Protein AF-A0A7Y6XBG7-F1 (afdb_monomer_lite)

Structure (mmCIF, N/CA/C/O backbone):
data_AF-A0A7Y6XBG7-F1
#
_entry.id   AF-A0A7Y6XBG7-F1
#
loop_
_atom_site.group_PDB
_atom_site.id
_atom_site.type_symbol
_atom_site.label_atom_id
_atom_site.label_alt_id
_atom_site.label_comp_id
_atom_site.label_asym_id
_atom_site.label_entity_id
_atom_site.label_seq_id
_atom_site.pdbx_PDB_ins_code
_atom_site.Cartn_x
_atom_site.Cartn_y
_atom_site.Cartn_z
_atom_site.occupancy
_atom_site.B_iso_or_equiv
_atom_site.auth_seq_id
_atom_site.auth_comp_id
_atom_site.auth_asym_id
_atom_site.auth_atom_id
_atom_site.pdbx_PDB_model_num
ATOM 1 N N . MET A 1 1 ? -19.300 14.140 -10.649 1.00 55.00 1 MET A N 1
ATOM 2 C CA . MET A 1 1 ? -18.555 13.019 -11.259 1.00 55.00 1 MET A CA 1
ATOM 3 C C . MET A 1 1 ? -18.905 11.752 -10.493 1.00 55.00 1 MET A C 1
ATOM 5 O O . MET A 1 1 ? -18.605 11.688 -9.307 1.00 55.00 1 MET A O 1
ATOM 9 N N . ARG A 1 2 ? -19.622 10.800 -11.103 1.00 57.06 2 ARG A N 1
ATOM 10 C CA . ARG A 1 2 ? -19.825 9.472 -10.503 1.00 57.06 2 ARG A CA 1
ATOM 11 C C . ARG A 1 2 ? -18.623 8.604 -10.895 1.00 57.06 2 ARG A C 1
ATOM 13 O O . ARG A 1 2 ? -18.318 8.563 -12.086 1.00 57.06 2 ARG A O 1
ATOM 20 N N . PRO A 1 3 ? -17.932 7.937 -9.958 1.00 61.00 3 PRO A N 1
ATOM 21 C CA . PRO A 1 3 ? -16.960 6.909 -10.319 1.00 61.00 3 PRO A CA 1
ATOM 22 C C . PRO A 1 3 ? -17.656 5.866 -11.211 1.00 61.00 3 PRO A C 1
ATOM 24 O O . PRO A 1 3 ? -18.660 5.295 -10.794 1.00 61.00 3 PRO A O 1
ATOM 27 N N . GLY A 1 4 ? -17.182 5.680 -12.448 1.00 60.94 4 GLY A N 1
ATOM 28 C CA . GLY A 1 4 ? -17.752 4.723 -13.411 1.00 60.94 4 GLY A CA 1
ATOM 29 C C . GLY A 1 4 ? -18.438 5.318 -14.648 1.00 60.94 4 GLY A C 1
ATOM 30 O O . GLY A 1 4 ? -18.855 4.556 -15.514 1.00 60.94 4 GLY A O 1
ATOM 31 N N . ASP A 1 5 ? -18.536 6.644 -14.777 1.00 70.06 5 ASP A N 1
ATOM 32 C CA . ASP A 1 5 ? -18.908 7.264 -16.055 1.00 70.06 5 ASP A CA 1
ATOM 33 C C . ASP A 1 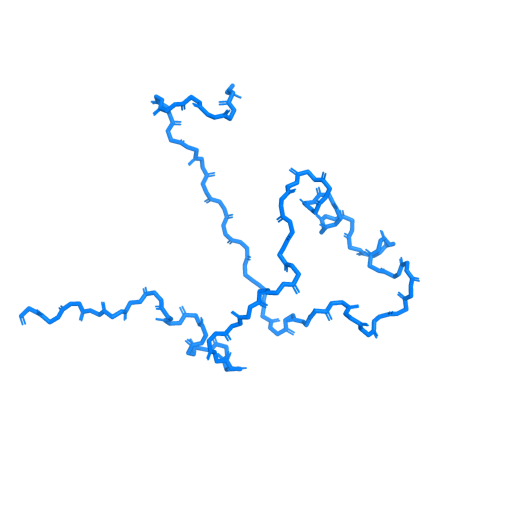5 ? -17.705 7.239 -17.016 1.00 70.06 5 ASP A C 1
ATOM 35 O O . ASP A 1 5 ? -16.727 7.960 -16.825 1.00 70.06 5 ASP A O 1
ATOM 39 N N . ALA A 1 6 ? -17.766 6.375 -18.032 1.00 69.44 6 ALA A N 1
ATOM 40 C CA . ALA A 1 6 ? -16.689 6.164 -19.002 1.00 69.44 6 ALA A CA 1
ATOM 41 C C . ALA A 1 6 ? -16.452 7.363 -19.941 1.00 69.44 6 ALA A C 1
ATOM 43 O O . ALA A 1 6 ? -15.462 7.377 -20.671 1.00 69.44 6 ALA A O 1
ATOM 44 N N . SER A 1 7 ? -17.346 8.359 -19.942 1.00 82.00 7 SER A N 1
ATOM 45 C CA . SER A 1 7 ? -17.260 9.523 -20.833 1.00 82.00 7 SER A CA 1
ATOM 46 C C . SER A 1 7 ? -16.159 10.516 -20.447 1.00 82.00 7 SER A C 1
ATOM 48 O O . SER A 1 7 ? -15.699 11.277 -21.296 1.00 82.00 7 SER A O 1
ATOM 50 N N . THR A 1 8 ? -15.710 10.507 -19.187 1.00 82.75 8 THR A N 1
ATOM 51 C CA . THR A 1 8 ? -14.572 11.311 -18.723 1.00 82.75 8 THR A CA 1
ATOM 52 C C . THR A 1 8 ? -13.593 10.412 -17.973 1.00 82.75 8 THR A C 1
ATOM 54 O O . THR A 1 8 ? -13.948 9.891 -16.912 1.00 82.75 8 THR A O 1
ATOM 57 N N . PRO A 1 9 ? -12.361 10.219 -18.476 1.00 83.50 9 PRO A N 1
ATOM 58 C CA . PRO A 1 9 ? -11.391 9.377 -17.794 1.00 83.50 9 PRO A CA 1
ATOM 59 C C . PRO A 1 9 ? -11.076 9.940 -16.396 1.00 83.50 9 PRO A C 1
ATOM 61 O O . PRO A 1 9 ? -10.965 11.159 -16.229 1.00 83.50 9 PRO A O 1
ATOM 64 N N . PRO A 1 10 ? -10.935 9.082 -15.372 1.00 87.69 10 PRO A N 1
ATOM 65 C CA . PRO A 1 10 ? -10.565 9.531 -14.040 1.00 87.69 10 PRO A CA 1
ATOM 66 C C . PRO A 1 10 ? -9.115 10.022 -14.010 1.00 87.69 10 PRO A C 1
ATOM 68 O O . PRO A 1 10 ? -8.251 9.520 -14.728 1.00 87.69 10 PRO A O 1
ATOM 71 N N . ASN A 1 11 ? -8.830 10.956 -13.105 1.00 90.44 11 ASN A N 1
ATOM 72 C CA . ASN A 1 11 ? -7.452 11.291 -12.763 1.00 90.44 11 ASN A CA 1
ATOM 73 C C . ASN A 1 11 ? -6.832 10.140 -11.962 1.00 90.44 11 ASN A C 1
ATOM 75 O O . ASN A 1 11 ? -7.431 9.663 -10.996 1.00 90.44 11 ASN A O 1
ATOM 79 N N . LEU A 1 12 ? -5.624 9.720 -12.338 1.00 91.19 12 LEU A N 1
ATOM 80 C CA . LEU A 1 12 ? -4.880 8.671 -11.643 1.00 91.19 12 LEU A CA 1
ATOM 81 C C . LEU A 1 12 ? -3.716 9.284 -10.860 1.00 91.19 12 LEU A C 1
ATOM 83 O O . LEU A 1 12 ? -2.855 9.946 -11.434 1.00 91.19 12 LEU A O 1
ATOM 87 N N . LEU A 1 13 ? -3.675 9.033 -9.550 1.00 94.00 13 LEU A N 1
ATOM 88 C CA . LEU A 1 13 ? -2.558 9.384 -8.674 1.00 94.00 13 LEU A CA 1
ATOM 89 C C . LEU A 1 13 ? -1.923 8.099 -8.139 1.00 94.00 13 LEU A C 1
ATOM 91 O O . LEU A 1 13 ? -2.581 7.318 -7.455 1.00 94.00 13 LEU A O 1
ATOM 95 N N . ILE A 1 14 ? -0.637 7.901 -8.423 1.00 94.38 14 ILE A N 1
ATOM 96 C CA . ILE A 1 14 ? 0.139 6.762 -7.926 1.00 94.38 14 ILE A CA 1
ATOM 97 C C . ILE A 1 14 ? 1.112 7.272 -6.863 1.00 94.38 14 ILE A C 1
ATOM 99 O O . ILE A 1 14 ? 2.000 8.070 -7.157 1.00 94.38 14 ILE A O 1
ATOM 103 N N . ILE A 1 15 ? 0.955 6.798 -5.627 1.00 94.31 15 ILE A N 1
ATOM 104 C CA . ILE A 1 15 ? 1.851 7.118 -4.511 1.00 94.31 15 ILE A CA 1
ATOM 105 C C . ILE A 1 15 ? 2.760 5.915 -4.267 1.00 94.31 15 ILE A C 1
ATOM 107 O O . ILE A 1 15 ? 2.288 4.828 -3.938 1.00 94.31 15 ILE A O 1
ATOM 111 N N . LEU A 1 16 ? 4.070 6.118 -4.407 1.00 92.56 16 LEU A N 1
ATOM 112 C CA . LEU A 1 16 ? 5.090 5.109 -4.132 1.00 92.56 16 LEU A CA 1
ATOM 113 C C . LEU A 1 16 ? 5.962 5.571 -2.971 1.00 92.56 16 LEU A C 1
ATOM 115 O O . LEU A 1 16 ? 6.535 6.660 -3.000 1.00 92.56 16 LEU A O 1
ATOM 119 N N . THR A 1 17 ? 6.100 4.725 -1.959 1.00 91.94 17 THR A N 1
ATOM 120 C CA . THR A 1 17 ? 6.942 4.998 -0.797 1.00 91.94 17 THR A CA 1
ATOM 121 C C . THR A 1 17 ? 8.239 4.202 -0.887 1.00 91.94 17 THR A C 1
ATOM 123 O O . THR A 1 17 ? 8.263 3.014 -1.207 1.00 91.94 17 THR A O 1
ATOM 126 N N . ASN A 1 18 ? 9.363 4.857 -0.599 1.00 91.44 18 ASN A N 1
ATOM 127 C CA . ASN A 1 18 ? 10.654 4.179 -0.573 1.00 91.44 18 ASN A CA 1
ATOM 128 C C . ASN A 1 18 ? 10.840 3.445 0.759 1.00 91.44 18 ASN A C 1
ATOM 130 O O . ASN A 1 18 ? 10.701 4.041 1.826 1.00 91.44 18 ASN A O 1
ATOM 134 N N . ARG A 1 19 ? 11.233 2.166 0.686 1.00 89.38 19 ARG A N 1
ATOM 135 C CA . ARG A 1 19 ? 11.579 1.312 1.841 1.00 89.38 19 ARG A CA 1
ATOM 136 C C . ARG A 1 19 ? 10.450 1.090 2.862 1.00 89.38 19 ARG A C 1
ATOM 138 O O . ARG A 1 19 ? 10.726 0.691 3.992 1.00 89.38 19 ARG A O 1
ATOM 145 N N . GLN A 1 20 ? 9.189 1.319 2.497 1.00 90.94 20 GLN A N 1
ATOM 146 C CA . GLN A 1 20 ? 8.074 1.007 3.388 1.00 90.94 20 GLN A CA 1
ATOM 147 C C . GLN A 1 20 ? 7.929 -0.511 3.555 1.00 90.94 20 GLN A C 1
ATOM 149 O O . GLN A 1 20 ? 7.924 -1.265 2.585 1.00 90.94 20 GLN A O 1
ATOM 154 N N . ARG A 1 21 ? 7.780 -0.956 4.806 1.00 88.62 21 ARG A N 1
ATOM 155 C CA . ARG A 1 21 ? 7.486 -2.352 5.157 1.00 88.62 21 ARG A CA 1
ATOM 156 C C . ARG A 1 21 ? 5.997 -2.549 5.418 1.00 88.62 21 ARG A C 1
ATOM 158 O O . ARG A 1 21 ? 5.309 -1.621 5.841 1.00 88.62 21 ARG A O 1
ATOM 165 N N . ARG A 1 22 ? 5.523 -3.789 5.277 1.00 88.12 22 ARG A N 1
ATOM 166 C CA . ARG A 1 22 ? 4.186 -4.172 5.748 1.00 88.12 22 ARG A CA 1
ATOM 167 C C . ARG A 1 22 ? 4.086 -3.984 7.267 1.00 88.12 22 ARG A C 1
ATOM 169 O O . ARG A 1 22 ? 5.027 -4.300 7.994 1.00 88.12 22 ARG A O 1
ATOM 176 N N . LEU A 1 23 ? 2.921 -3.563 7.755 1.00 85.12 23 LEU A N 1
ATOM 177 C CA . LEU A 1 23 ? 2.649 -3.265 9.172 1.00 85.12 23 LEU A CA 1
ATOM 178 C C . LEU A 1 23 ? 2.624 -4.501 10.108 1.00 85.12 23 LEU A C 1
ATOM 180 O O . LEU A 1 23 ? 2.240 -4.395 11.263 1.00 85.12 23 LEU A O 1
ATOM 184 N N . ARG A 1 24 ? 3.079 -5.678 9.650 1.00 82.31 24 ARG A N 1
ATOM 185 C CA . ARG A 1 24 ? 2.959 -6.987 10.331 1.00 82.31 24 ARG A CA 1
ATOM 186 C C . ARG A 1 24 ? 3.535 -7.030 11.758 1.00 82.31 24 ARG A C 1
ATOM 188 O O . ARG A 1 24 ? 3.057 -7.810 12.567 1.00 82.31 24 ARG A O 1
ATOM 195 N N . HIS A 1 25 ? 4.578 -6.253 12.042 1.00 85.06 25 HIS A N 1
ATOM 196 C CA . HIS A 1 25 ? 5.331 -6.308 13.306 1.00 85.06 25 HIS A CA 1
ATOM 197 C C . HIS A 1 25 ? 5.263 -4.993 14.089 1.00 85.06 25 HIS A C 1
ATOM 199 O O . HIS A 1 25 ? 6.228 -4.609 14.749 1.00 85.06 25 HIS A O 1
ATOM 205 N N . TRP A 1 26 ? 4.172 -4.246 13.935 1.00 88.00 26 TRP A N 1
ATOM 206 C CA . TRP A 1 26 ? 3.937 -3.023 14.695 1.00 88.00 26 TRP A CA 1
ATOM 207 C C . TRP A 1 26 ? 3.100 -3.339 15.940 1.00 88.00 26 TRP A C 1
ATOM 209 O O . TRP A 1 26 ? 2.301 -4.277 15.903 1.00 88.00 26 TRP A O 1
ATOM 219 N N . PRO A 1 27 ? 3.257 -2.569 17.032 1.00 92.00 27 PRO A N 1
ATOM 220 C CA . PRO A 1 27 ? 2.307 -2.593 18.135 1.00 92.00 27 PRO A CA 1
ATOM 221 C C . PRO A 1 27 ? 0.876 -2.390 17.626 1.00 92.00 27 PRO A C 1
ATOM 223 O O . PRO A 1 27 ? 0.637 -1.585 16.721 1.00 92.00 27 PRO A O 1
ATOM 226 N N . GLN A 1 28 ? -0.069 -3.122 18.209 1.00 90.19 28 GLN A N 1
ATOM 227 C CA . GLN A 1 28 ? -1.481 -3.023 17.853 1.00 90.19 28 GLN A CA 1
ATOM 228 C C . GLN A 1 28 ? -1.987 -1.588 18.066 1.00 90.19 28 GLN A C 1
ATOM 230 O O . GLN A 1 28 ? -1.672 -0.965 19.077 1.00 90.19 28 GLN A O 1
ATOM 235 N N . GLY A 1 29 ? -2.754 -1.049 17.115 1.00 89.62 29 GLY A N 1
ATOM 236 C CA . GLY A 1 29 ? -3.298 0.311 17.201 1.00 89.62 29 GLY A CA 1
ATOM 237 C C . GLY A 1 29 ? -2.341 1.418 16.741 1.00 89.62 29 GLY A C 1
ATOM 238 O O . GLY A 1 29 ? -2.774 2.552 16.540 1.00 89.62 29 GLY A O 1
ATOM 239 N N . LEU A 1 30 ? -1.043 1.133 16.563 1.00 89.25 30 LEU A N 1
ATOM 240 C CA . LEU A 1 30 ? -0.055 2.170 16.246 1.00 89.25 30 LEU A CA 1
ATOM 241 C C . LEU A 1 30 ? -0.269 2.752 14.839 1.00 89.25 30 LEU A C 1
ATOM 243 O O . LEU A 1 30 ? -0.108 3.951 14.622 1.00 89.25 30 LEU A O 1
ATOM 247 N N . ALA A 1 31 ? -0.649 1.916 13.873 1.00 87.94 31 ALA A N 1
ATOM 248 C CA . ALA A 1 31 ? -0.926 2.380 12.517 1.00 87.94 31 ALA A CA 1
ATOM 249 C C . ALA A 1 31 ? -2.214 3.212 12.457 1.00 87.94 31 ALA A C 1
ATOM 251 O O . ALA A 1 31 ? -2.292 4.179 11.706 1.00 87.94 31 ALA A O 1
ATOM 252 N N . GLU A 1 32 ? -3.216 2.849 13.250 1.00 90.19 32 GLU A N 1
ATOM 253 C CA . GLU A 1 32 ? -4.495 3.544 13.351 1.00 90.19 32 GLU A CA 1
ATOM 254 C C . GLU A 1 32 ? -4.325 4.935 13.967 1.00 90.19 32 GLU A C 1
ATOM 256 O O . GLU A 1 32 ? -4.933 5.897 13.504 1.00 90.19 32 GLU A O 1
ATOM 261 N N . GLN A 1 33 ? -3.442 5.053 14.961 1.00 93.56 33 GLN A N 1
ATOM 262 C CA . GLN A 1 33 ? -3.156 6.313 15.649 1.00 93.56 33 GLN A CA 1
ATOM 263 C C . GLN A 1 33 ? -2.273 7.260 14.828 1.00 93.56 33 GLN A C 1
ATOM 265 O O . GLN A 1 33 ? -2.482 8.471 14.854 1.00 93.56 33 GLN A O 1
ATOM 270 N N . HIS A 1 34 ? -1.279 6.729 14.107 1.00 93.94 34 HIS A N 1
ATOM 271 C CA . HIS A 1 34 ? -0.230 7.555 13.497 1.00 93.94 34 HIS A CA 1
ATOM 272 C C . HIS A 1 34 ? -0.283 7.652 11.970 1.00 93.94 34 HIS A C 1
ATOM 274 O O . HIS A 1 34 ? 0.402 8.504 11.405 1.00 93.94 34 HIS A O 1
ATOM 280 N N . LEU A 1 35 ? -1.076 6.822 11.283 1.00 93.50 35 LEU A N 1
ATOM 281 C CA . LEU A 1 35 ? -1.185 6.830 9.818 1.00 93.50 35 LEU A CA 1
ATOM 282 C C . LEU A 1 35 ? -2.628 7.123 9.354 1.00 93.50 35 LEU A C 1
ATOM 284 O O . LEU A 1 35 ? -3.198 6.330 8.601 1.00 93.50 35 LEU A O 1
ATOM 288 N N . PRO A 1 36 ? -3.235 8.263 9.744 1.00 94.44 36 PRO A N 1
ATOM 289 C CA . PRO A 1 36 ? -4.651 8.540 9.487 1.00 94.44 36 PRO A CA 1
ATOM 290 C C . PRO A 1 36 ? -5.004 8.548 7.993 1.00 94.44 36 PRO A C 1
ATOM 292 O O . PRO A 1 36 ? -6.035 8.008 7.601 1.00 94.44 36 PRO A O 1
ATOM 295 N N . SER A 1 37 ? -4.129 9.074 7.129 1.00 94.62 37 SER A N 1
ATOM 296 C CA . SER A 1 37 ? -4.350 9.055 5.676 1.00 94.62 37 SER A CA 1
ATOM 297 C C . SER A 1 37 ? -4.289 7.641 5.093 1.00 94.62 37 SER A C 1
ATOM 299 O O . SER A 1 37 ? -5.045 7.321 4.182 1.00 94.62 37 SER A O 1
ATOM 301 N N . PHE A 1 38 ? -3.421 6.776 5.631 1.00 92.50 38 PHE A N 1
ATOM 302 C CA . PHE A 1 38 ? -3.350 5.375 5.212 1.00 92.50 38 PHE A CA 1
ATOM 303 C C . PHE A 1 38 ? -4.631 4.630 5.599 1.00 92.50 38 PHE A C 1
ATOM 305 O O . PHE A 1 38 ? -5.196 3.920 4.773 1.00 92.50 38 PHE A O 1
ATOM 312 N N . GLN A 1 39 ? -5.130 4.859 6.818 1.00 92.62 39 GLN A N 1
ATOM 313 C CA . GLN A 1 39 ? -6.405 4.298 7.271 1.00 92.62 39 GLN A CA 1
ATOM 314 C C . GLN A 1 39 ? -7.581 4.802 6.438 1.00 92.62 39 GLN A C 1
ATOM 316 O O . GLN A 1 39 ? -8.455 4.024 6.067 1.00 92.62 39 GLN A O 1
ATOM 321 N N . HIS A 1 40 ? -7.592 6.090 6.087 1.00 94.94 40 HIS A N 1
ATOM 322 C CA . HIS A 1 40 ? -8.631 6.648 5.231 1.00 94.94 40 HIS A CA 1
ATOM 323 C C . HIS A 1 40 ? -8.660 5.967 3.855 1.00 94.94 40 HIS A C 1
ATOM 325 O O . HIS A 1 40 ? -9.735 5.602 3.383 1.00 94.94 40 HIS A O 1
ATOM 331 N N . LEU A 1 41 ? -7.495 5.737 3.238 1.00 94.25 41 LEU A N 1
ATOM 332 C CA . LEU A 1 41 ? -7.397 5.019 1.963 1.00 94.25 41 LEU A CA 1
ATOM 333 C C . LEU A 1 41 ? -7.827 3.550 2.089 1.00 94.25 41 LEU A C 1
ATOM 335 O O . LEU A 1 41 ? -8.559 3.061 1.233 1.00 94.25 41 LEU A O 1
ATOM 339 N N . ALA A 1 42 ? -7.413 2.863 3.156 1.00 92.12 42 ALA A N 1
ATOM 340 C CA . ALA A 1 42 ? -7.763 1.463 3.390 1.00 92.12 42 ALA A CA 1
ATOM 341 C C . ALA A 1 42 ? -9.273 1.263 3.617 1.00 92.12 42 ALA A C 1
ATOM 343 O O . ALA A 1 42 ? -9.845 0.311 3.091 1.00 92.12 42 ALA A O 1
ATOM 344 N N . SER A 1 43 ? -9.925 2.170 4.354 1.00 94.44 43 SER A N 1
ATOM 345 C CA . SER A 1 43 ? -11.361 2.095 4.668 1.00 94.44 43 SER A CA 1
ATOM 346 C C . SER A 1 43 ? -12.276 2.511 3.512 1.00 94.44 43 SER A C 1
ATOM 348 O O . SER A 1 43 ? -13.438 2.118 3.494 1.00 94.44 43 SER A O 1
ATOM 350 N N . ASN A 1 44 ? -11.780 3.307 2.557 1.00 95.94 44 ASN A N 1
ATOM 351 C CA . ASN A 1 44 ? -12.559 3.813 1.414 1.00 95.94 44 ASN A CA 1
ATOM 352 C C . ASN A 1 44 ? -12.147 3.176 0.076 1.00 95.94 44 ASN A C 1
ATOM 354 O O . ASN A 1 44 ? -12.503 3.680 -0.990 1.00 95.94 44 ASN A O 1
ATOM 358 N N . GLY A 1 45 ? -11.373 2.093 0.117 1.00 92.62 45 GLY A N 1
ATOM 359 C CA . GLY A 1 45 ? -10.792 1.476 -1.067 1.00 92.62 45 GLY A 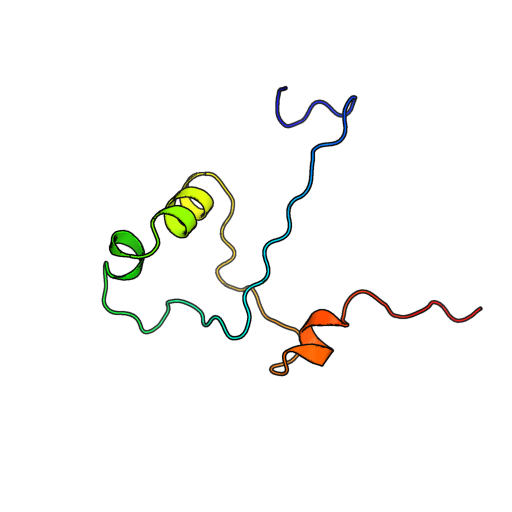CA 1
ATOM 360 C C . GLY A 1 45 ? -10.605 -0.028 -0.925 1.00 92.62 45 GLY A C 1
ATOM 361 O O . GLY A 1 45 ? -11.320 -0.705 -0.190 1.00 92.62 45 GLY A O 1
ATOM 362 N N . LEU A 1 46 ? -9.635 -0.553 -1.672 1.00 94.56 46 LEU A N 1
ATOM 363 C CA . LEU A 1 46 ? -9.267 -1.964 -1.660 1.00 94.56 46 LEU A CA 1
ATOM 364 C C . LEU A 1 46 ? -7.845 -2.120 -1.123 1.00 94.56 46 LEU A C 1
ATOM 366 O O . LEU A 1 46 ? -6.911 -1.491 -1.620 1.00 94.56 46 LEU A O 1
ATOM 370 N N . SER A 1 47 ? -7.691 -3.000 -0.136 1.00 93.19 47 SER A N 1
ATOM 371 C CA . SER A 1 47 ? -6.403 -3.350 0.464 1.00 93.19 47 SER A CA 1
ATOM 372 C C . SER A 1 47 ? -5.926 -4.713 -0.031 1.00 93.19 47 SER A C 1
ATOM 374 O O . SER A 1 47 ? -6.691 -5.675 -0.089 1.00 93.19 47 SER A O 1
ATOM 376 N N . PHE A 1 48 ? -4.636 -4.814 -0.358 1.00 93.56 48 PHE A N 1
ATOM 377 C CA . PHE A 1 48 ? -4.009 -6.052 -0.820 1.00 93.56 48 PHE A CA 1
ATOM 378 C C . PHE A 1 48 ? -3.099 -6.641 0.265 1.00 93.56 48 PHE A C 1
ATOM 380 O O . PHE A 1 48 ? -1.970 -6.196 0.463 1.00 93.56 48 PHE A O 1
ATOM 387 N N . GLU A 1 49 ? -3.547 -7.710 0.925 1.00 91.50 49 GLU A N 1
ATOM 388 C CA . GLU A 1 49 ? -2.788 -8.368 2.007 1.00 91.50 49 GLU A CA 1
ATOM 389 C C . GLU A 1 49 ? -1.548 -9.144 1.528 1.00 91.50 49 GLU A C 1
ATOM 391 O O . GLU A 1 49 ? -0.656 -9.493 2.316 1.00 91.50 49 GLU A O 1
ATOM 396 N N . ARG A 1 50 ? -1.487 -9.431 0.224 1.00 92.62 50 ARG A N 1
ATOM 397 C CA . ARG A 1 50 ? -0.427 -10.200 -0.446 1.00 92.62 50 ARG A CA 1
ATOM 398 C C . ARG A 1 50 ? 0.138 -9.455 -1.664 1.00 92.62 50 ARG A C 1
ATOM 400 O O . ARG A 1 50 ? 0.288 -10.039 -2.730 1.00 92.62 50 ARG A O 1
ATOM 407 N N . ALA A 1 51 ? 0.434 -8.164 -1.508 1.00 92.06 51 ALA A N 1
ATOM 408 C CA . ALA A 1 51 ? 1.171 -7.385 -2.503 1.00 92.06 51 ALA A CA 1
ATOM 409 C C . ALA A 1 51 ? 2.691 -7.561 -2.318 1.00 92.06 51 ALA A C 1
ATOM 411 O O . ALA A 1 51 ? 3.217 -7.304 -1.233 1.00 92.06 51 ALA A O 1
ATOM 412 N N . PHE A 1 52 ? 3.393 -7.990 -3.371 1.00 92.12 52 PHE A N 1
ATOM 413 C CA . PHE A 1 52 ? 4.841 -8.221 -3.366 1.00 92.12 52 PHE A CA 1
ATOM 414 C C . PHE A 1 52 ? 5.525 -7.386 -4.447 1.00 92.12 52 PHE A C 1
ATOM 416 O O . PHE A 1 52 ? 5.003 -7.250 -5.552 1.00 92.12 52 PHE A O 1
ATOM 423 N N . THR A 1 53 ? 6.708 -6.853 -4.142 1.00 90.94 53 THR A N 1
ATOM 424 C CA . THR A 1 53 ? 7.604 -6.320 -5.172 1.00 90.94 53 THR A CA 1
ATOM 425 C C . THR A 1 53 ? 8.302 -7.479 -5.882 1.00 90.94 53 THR A C 1
ATOM 427 O O . THR A 1 53 ? 8.568 -8.518 -5.280 1.00 90.94 53 THR A O 1
ATOM 430 N N . ASN A 1 54 ? 8.622 -7.312 -7.164 1.00 91.38 54 ASN A N 1
ATOM 431 C CA . ASN A 1 54 ? 9.358 -8.325 -7.930 1.00 91.38 54 ASN A CA 1
ATOM 432 C C . ASN A 1 54 ? 10.821 -8.481 -7.472 1.00 91.38 54 ASN A C 1
ATOM 434 O O . ASN A 1 54 ? 11.430 -9.523 -7.686 1.00 91.38 54 ASN A O 1
ATOM 438 N N . THR A 1 55 ? 11.395 -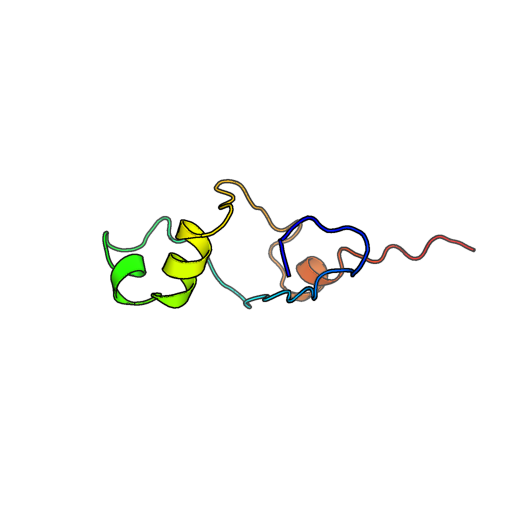7.444 -6.858 1.00 91.38 55 THR A N 1
ATOM 439 C CA . THR A 1 55 ? 12.750 -7.437 -6.306 1.00 91.38 55 THR A CA 1
ATOM 440 C C . THR A 1 55 ? 12.781 -6.656 -4.992 1.00 91.38 55 THR A C 1
ATOM 442 O O . THR A 1 55 ? 11.945 -5.784 -4.743 1.00 91.38 55 THR A O 1
ATOM 445 N N . CYS A 1 56 ? 13.769 -6.943 -4.143 1.00 88.94 56 CYS A N 1
ATOM 446 C CA . CYS A 1 56 ? 13.974 -6.229 -2.876 1.00 88.94 56 CYS A CA 1
ATOM 447 C C . CYS A 1 56 ? 14.724 -4.894 -3.045 1.00 88.94 56 CYS A C 1
ATOM 449 O O . CYS A 1 56 ? 14.865 -4.136 -2.086 1.00 88.94 56 CYS A O 1
ATOM 451 N N . MET A 1 57 ? 15.226 -4.604 -4.249 1.00 90.81 57 MET A N 1
ATOM 452 C CA . MET A 1 57 ? 16.013 -3.409 -4.543 1.00 90.81 57 MET A CA 1
ATOM 453 C C . MET A 1 57 ? 15.127 -2.329 -5.165 1.00 90.81 57 MET A C 1
ATOM 455 O O . MET A 1 57 ? 14.375 -2.579 -6.100 1.00 90.81 57 MET A O 1
ATOM 459 N N . CYS A 1 58 ? 15.235 -1.097 -4.665 1.00 88.06 58 CYS A N 1
ATOM 460 C CA . CYS A 1 58 ? 14.310 -0.018 -5.025 1.00 88.06 58 CYS A CA 1
ATOM 461 C C . CYS A 1 58 ? 14.348 0.343 -6.522 1.00 88.06 58 CYS A C 1
ATOM 463 O O . CYS A 1 58 ? 13.304 0.583 -7.119 1.00 88.06 58 CYS A O 1
ATOM 465 N N . SER A 1 59 ? 15.533 0.387 -7.139 1.00 89.62 59 SER A N 1
ATOM 466 C CA . SER A 1 59 ? 15.676 0.716 -8.564 1.00 89.62 59 SER A CA 1
ATOM 467 C C . SER A 1 59 ? 15.075 -0.352 -9.487 1.00 89.62 59 SER A C 1
ATOM 469 O O . SER A 1 59 ? 14.168 -0.004 -10.243 1.00 89.62 59 SER A O 1
ATOM 471 N N . PRO A 1 60 ? 15.474 -1.638 -9.407 1.00 88.25 60 PRO A N 1
ATOM 472 C CA . PRO A 1 60 ? 14.860 -2.675 -10.235 1.00 88.25 60 PRO A CA 1
ATOM 473 C C . PRO A 1 60 ? 13.387 -2.925 -9.884 1.00 88.25 60 PRO A C 1
ATOM 475 O O . PRO A 1 60 ? 12.613 -3.240 -10.777 1.00 88.25 60 PRO A O 1
ATOM 478 N N . SER A 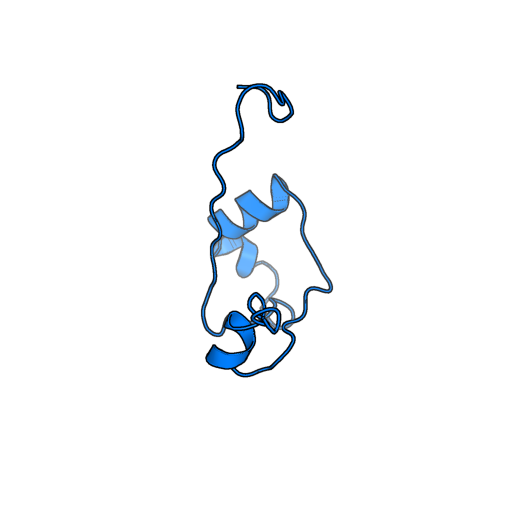1 61 ? 12.950 -2.691 -8.638 1.00 88.12 61 SER A N 1
ATOM 479 C CA . SER A 1 61 ? 11.528 -2.790 -8.278 1.00 88.12 61 SER A CA 1
ATOM 480 C C . SER A 1 61 ? 10.646 -1.781 -9.014 1.00 88.12 61 SER A C 1
ATOM 482 O O . SER A 1 61 ? 9.476 -2.075 -9.263 1.00 88.12 61 SER A O 1
ATOM 484 N N . ARG A 1 62 ? 11.184 -0.602 -9.351 1.00 87.00 62 ARG A N 1
ATOM 485 C CA . ARG A 1 62 ? 10.463 0.445 -10.092 1.00 87.00 62 ARG A CA 1
ATOM 486 C C . ARG A 1 62 ? 10.614 0.335 -11.606 1.00 87.00 62 ARG A C 1
ATOM 488 O O . ARG A 1 62 ? 9.764 0.855 -12.313 1.00 87.00 62 ARG A O 1
ATOM 495 N N . ALA A 1 63 ? 11.673 -0.310 -12.092 1.00 83.19 63 ALA A N 1
ATOM 496 C CA . ALA A 1 63 ? 11.950 -0.456 -13.524 1.00 83.19 63 ALA A CA 1
ATOM 497 C C . ALA A 1 63 ? 11.039 -1.482 -14.225 1.00 83.19 63 ALA A C 1
ATOM 499 O O . ALA A 1 63 ? 11.026 -1.567 -15.445 1.00 83.19 63 ALA A O 1
ATOM 500 N N . THR A 1 64 ? 10.263 -2.247 -13.457 1.00 62.72 64 THR A N 1
ATOM 501 C CA . THR A 1 64 ? 9.442 -3.365 -13.935 1.00 62.72 64 THR A CA 1
ATOM 502 C C . THR A 1 64 ? 8.388 -3.037 -15.009 1.00 62.72 64 THR A C 1
ATOM 504 O O . THR A 1 64 ? 8.024 -3.966 -15.724 1.00 62.72 64 THR A O 1
ATOM 507 N N . PRO A 1 65 ? 7.900 -1.794 -15.223 1.00 51.84 65 PRO A N 1
ATOM 508 C CA . PRO A 1 65 ? 7.045 -1.497 -16.365 1.00 51.84 65 PRO A CA 1
ATOM 509 C C . PRO A 1 65 ? 7.840 -0.822 -17.497 1.00 51.84 65 PRO A C 1
ATOM 511 O O . PRO A 1 65 ? 7.575 0.330 -17.821 1.00 51.84 65 PRO A O 1
ATOM 514 N N . ALA A 1 66 ? 8.827 -1.516 -18.073 1.00 46.47 66 ALA A N 1
ATOM 515 C CA . ALA A 1 66 ? 9.384 -1.226 -19.400 1.00 46.47 66 ALA A CA 1
ATOM 516 C C . ALA A 1 66 ? 10.338 -2.355 -19.833 1.00 46.47 66 ALA A C 1
ATOM 518 O O . ALA A 1 66 ? 11.555 -2.222 -19.724 1.00 46.47 66 ALA A O 1
ATOM 519 N N . GLU A 1 67 ? 9.807 -3.463 -20.351 1.00 48.28 67 GLU A N 1
ATOM 520 C CA . GLU A 1 67 ? 10.542 -4.117 -21.439 1.00 48.28 67 GLU A CA 1
ATOM 521 C C . GLU A 1 67 ? 10.290 -3.265 -22.690 1.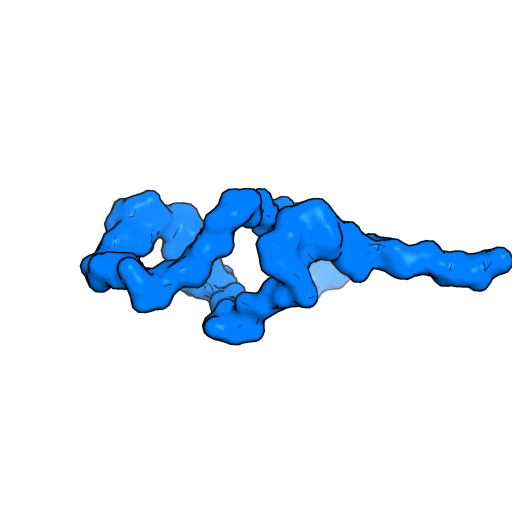00 48.28 67 GLU A C 1
ATOM 523 O O . GLU A 1 67 ? 9.128 -3.102 -23.077 1.00 48.28 67 GLU A O 1
ATOM 528 N N . PRO A 1 68 ? 11.318 -2.661 -23.307 1.00 54.12 68 PRO A N 1
ATOM 529 C CA . PRO A 1 68 ? 11.171 -2.156 -24.658 1.00 54.12 68 PRO A CA 1
ATOM 530 C C . PRO A 1 68 ? 10.924 -3.361 -25.567 1.00 54.12 68 PRO A C 1
ATOM 532 O O . PRO A 1 68 ? 11.759 -4.258 -25.654 1.00 54.12 68 PRO A O 1
ATOM 535 N N . THR A 1 69 ? 9.771 -3.394 -26.233 1.00 48.38 69 THR A N 1
ATOM 536 C CA . THR A 1 69 ? 9.518 -4.339 -27.321 1.00 48.38 69 THR A CA 1
ATOM 537 C C . THR A 1 69 ? 10.676 -4.229 -28.319 1.00 48.38 69 THR A C 1
ATOM 539 O O . THR A 1 69 ? 10.957 -3.109 -28.757 1.00 48.38 69 THR A O 1
ATOM 542 N N . PRO A 1 70 ? 11.375 -5.322 -28.674 1.00 60.78 70 PRO A N 1
ATOM 543 C CA . PRO A 1 70 ? 12.393 -5.254 -29.709 1.00 60.78 70 PRO A CA 1
ATOM 544 C C . PRO A 1 70 ? 11.718 -4.866 -31.031 1.00 60.78 70 PRO A C 1
ATOM 546 O O . PRO A 1 70 ? 10.793 -5.545 -31.482 1.00 60.78 70 PRO A O 1
ATOM 549 N N . GLY A 1 71 ? 12.144 -3.731 -31.584 1.00 51.59 71 GLY A N 1
ATOM 550 C CA . GLY A 1 71 ? 11.889 -3.316 -32.963 1.00 51.59 71 GLY A CA 1
ATOM 551 C C . GLY A 1 71 ? 13.053 -3.693 -33.861 1.00 51.59 71 GLY A C 1
ATOM 552 O O . GLY A 1 71 ? 14.186 -3.788 -33.333 1.00 51.59 71 GLY A O 1
#

pLDDT: mean 83.91, std 14.07, range [46.47, 95.94]

Sequence (71 aa):
MRPGDASTPPNLLIILTNRQRRLRHWPQGLAEQHLPSFQHLASNGLSFERAFTNTCMCSPSRATPAEPTPG

Foldseek 3Di:
DDPPPPPDDDDDDDDDDPPDDDCPPPPPCPCVVPVVVVVVDVVVHPDDPDDDFPDPDPVVSVVVPDDDDDD

Secondary structure (DSSP, 8-state):
--TT-TTSPPP------TTPPPGGGSPTTHHHHH-H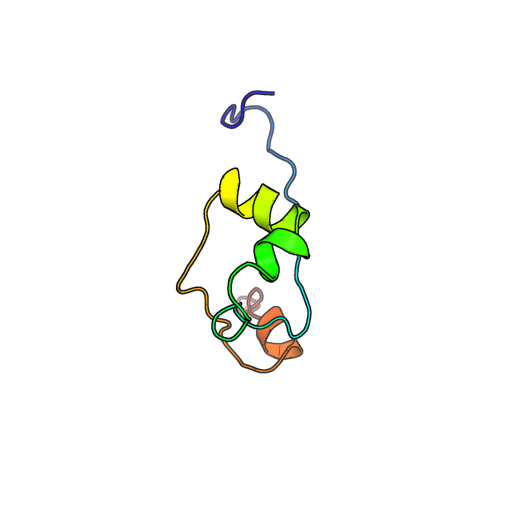HHHHHHHTS---TT---S-SSHHHHHH-S-PPPP-

Radius of gyration: 16.72 Å; chains: 1; bounding box: 36×23×51 Å